Protein AF-T1G5B6-F1 (afdb_monomer_lite)

Foldseek 3Di:
DKDKDADPDADPVGFGIKMKDFDDDPCQVFWQWKWKQADPVDDVNTDIGGGPRRMDIDTHDFKDWIWIWTDTPDPPPDDIDIDTDIDGD

Radius of gyration: 14.27 Å; chains: 1; bounding box: 37×20×42 Å

Sequence (89 aa):
GHKAAVRSLPTKEGCTHDWIVYVRTDQDQFVEKVEFNLHPSFKKPRRVVKSAPFQVVECGYGGFRMSIVVHFRVNNQRQPVPFDYYLFL

Secondary structure (DSSP, 8-state):
-EEEEE-SS--TT---EEEEEEE--S-GGGEEEEEEE--TTSSS-EEEE-SSSEEEEEEESS-EEEEEEEEE-SSS-SPPEEEEEEE--

pLDDT: mean 95.2, std 7.22, range [58.81, 98.81]

Structure (mmCIF, N/CA/C/O backbone):
data_AF-T1G5B6-F1
#
_entry.id   AF-T1G5B6-F1
#
loop_
_atom_site.group_PDB
_atom_site.id
_atom_site.type_symbol
_atom_site.label_atom_id
_atom_site.label_alt_id
_atom_site.label_comp_id
_atom_site.label_asym_id
_atom_site.label_entity_id
_atom_site.label_seq_id
_atom_site.pdbx_PDB_ins_code
_atom_site.Cartn_x
_atom_site.Cartn_y
_atom_site.Cartn_z
_atom_site.occupancy
_atom_site.B_iso_or_equiv
_atom_site.auth_seq_id
_atom_site.auth_comp_id
_atom_site.auth_asym_id
_atom_site.auth_atom_id
_atom_site.pdbx_PDB_model_num
ATOM 1 N N . GLY A 1 1 ? -5.128 -4.181 -3.802 1.00 97.38 1 GLY A N 1
ATOM 2 C CA . GLY A 1 1 ? -4.852 -4.388 -5.239 1.00 97.38 1 GLY A CA 1
ATOM 3 C C . GLY A 1 1 ? -3.564 -3.683 -5.614 1.00 97.38 1 GLY A C 1
ATOM 4 O O . GLY A 1 1 ? -3.098 -2.870 -4.825 1.00 97.38 1 GLY A O 1
ATOM 5 N N . HIS A 1 2 ? -2.996 -3.956 -6.788 1.00 98.75 2 HIS A N 1
ATOM 6 C CA . HIS A 1 2 ? -1.839 -3.213 -7.292 1.00 98.75 2 HIS A CA 1
ATOM 7 C C . HIS A 1 2 ? -1.914 -3.010 -8.810 1.00 98.75 2 HIS A C 1
ATOM 9 O O . HIS A 1 2 ? -2.751 -3.609 -9.484 1.00 98.75 2 HIS A O 1
ATOM 15 N N . LYS A 1 3 ? -1.068 -2.119 -9.326 1.00 98.56 3 LYS A N 1
ATOM 16 C CA . LYS A 1 3 ? -0.711 -2.008 -10.744 1.00 98.56 3 LYS A CA 1
ATOM 17 C C . LYS A 1 3 ? 0.811 -1.972 -10.841 1.00 98.56 3 LYS A C 1
ATOM 19 O O . LYS A 1 3 ? 1.444 -1.372 -9.974 1.00 98.56 3 LYS A O 1
ATOM 24 N N . ALA A 1 4 ? 1.361 -2.559 -11.891 1.00 98.38 4 ALA A N 1
ATOM 25 C CA . ALA A 1 4 ? 2.773 -2.483 -12.235 1.00 98.38 4 ALA A CA 1
ATOM 26 C C . ALA A 1 4 ? 2.906 -2.120 -13.719 1.00 98.38 4 ALA A C 1
ATOM 28 O O . ALA A 1 4 ? 2.023 -2.431 -14.520 1.00 98.38 4 ALA A O 1
ATOM 29 N N . ALA A 1 5 ? 3.976 -1.416 -14.067 1.00 98.25 5 ALA A N 1
ATOM 30 C CA . ALA A 1 5 ? 4.305 -1.052 -15.433 1.00 98.25 5 ALA A CA 1
ATOM 31 C C . ALA A 1 5 ? 5.803 -1.239 -15.667 1.00 98.25 5 ALA A C 1
ATOM 33 O O . ALA A 1 5 ? 6.625 -0.776 -14.874 1.00 98.25 5 ALA A O 1
ATOM 34 N N . VAL A 1 6 ? 6.143 -1.895 -16.775 1.00 98.12 6 VAL A N 1
ATOM 35 C CA . VAL A 1 6 ? 7.527 -2.038 -17.231 1.00 98.12 6 VAL A CA 1
ATOM 36 C C . VAL A 1 6 ? 8.062 -0.660 -17.616 1.00 98.12 6 VAL A C 1
ATOM 38 O O . VAL A 1 6 ? 7.416 0.090 -18.350 1.00 98.12 6 VAL A O 1
ATOM 41 N N . ARG A 1 7 ? 9.255 -0.325 -17.134 1.00 97.00 7 ARG A N 1
ATOM 42 C CA . ARG A 1 7 ? 9.957 0.902 -17.514 1.00 97.00 7 ARG A CA 1
ATOM 43 C C . ARG A 1 7 ? 10.630 0.713 -18.870 1.00 97.00 7 ARG A C 1
ATOM 45 O O . ARG A 1 7 ? 11.180 -0.346 -19.151 1.00 97.00 7 ARG A O 1
ATOM 52 N N . SER A 1 8 ? 10.665 1.767 -19.683 1.00 97.00 8 SER A N 1
ATOM 53 C CA . SER A 1 8 ? 11.421 1.754 -20.945 1.00 97.00 8 SER A CA 1
ATOM 54 C C . SER A 1 8 ? 12.928 1.597 -20.723 1.00 97.00 8 SER A C 1
ATOM 56 O O . SER A 1 8 ? 13.607 0.972 -21.532 1.00 97.00 8 SER A O 1
ATOM 58 N N . LEU A 1 9 ? 13.443 2.148 -19.619 1.00 96.25 9 LEU A N 1
ATOM 59 C CA . LEU A 1 9 ? 14.826 2.003 -19.176 1.00 96.25 9 LEU A CA 1
ATOM 60 C C . LEU A 1 9 ? 14.874 1.725 -17.665 1.00 96.25 9 LEU A C 1
ATOM 62 O O . LEU A 1 9 ? 14.179 2.413 -16.897 1.00 96.25 9 LEU A O 1
ATOM 66 N N . PRO A 1 10 ? 15.709 0.769 -17.215 1.00 96.19 10 PRO A N 1
ATOM 67 C CA . PRO A 1 10 ? 15.935 0.552 -15.795 1.00 96.19 10 PRO A CA 1
ATOM 68 C C . PRO A 1 10 ? 16.511 1.793 -15.099 1.00 96.19 10 PRO A C 1
ATOM 70 O O . PRO A 1 10 ? 17.191 2.611 -15.723 1.00 96.19 10 PRO A O 1
ATOM 73 N N . THR A 1 11 ? 16.265 1.946 -13.795 1.00 95.31 11 THR A N 1
ATOM 74 C CA . THR A 1 11 ? 16.953 2.98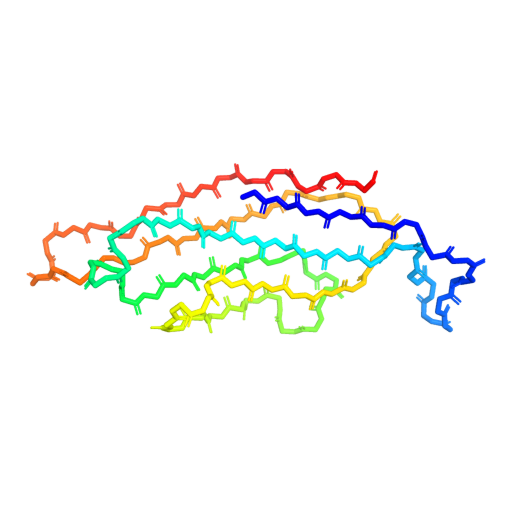2 -13.001 1.00 95.31 11 THR A CA 1
ATOM 75 C C . THR A 1 11 ? 18.430 2.625 -12.793 1.00 95.31 11 THR A C 1
ATOM 77 O O . THR A 1 11 ? 18.847 1.495 -13.048 1.00 95.31 11 THR A O 1
ATOM 80 N N . LYS A 1 12 ? 19.236 3.567 -12.279 1.00 95.31 12 LYS A N 1
ATOM 81 C CA . LYS A 1 12 ? 20.650 3.306 -11.940 1.00 95.31 12 LYS A CA 1
ATOM 82 C C . LYS A 1 12 ? 20.799 2.206 -10.884 1.00 95.31 12 LYS A C 1
ATOM 84 O O . LYS A 1 12 ? 21.789 1.488 -10.870 1.00 95.31 12 LYS A O 1
ATOM 89 N N . GLU A 1 13 ? 19.796 2.073 -10.027 1.00 92.50 13 GLU A N 1
ATOM 90 C CA . GLU A 1 13 ? 19.685 1.074 -8.967 1.00 92.50 13 GLU A CA 1
ATOM 91 C C . GLU A 1 13 ? 19.088 -0.256 -9.468 1.00 92.50 13 GLU A C 1
ATOM 93 O O . GLU A 1 13 ? 18.915 -1.182 -8.680 1.00 92.50 13 GLU A O 1
ATOM 98 N N . GLY A 1 14 ? 18.766 -0.359 -10.763 1.00 94.56 14 GLY A N 1
ATOM 99 C CA . GLY A 1 14 ? 18.283 -1.585 -11.398 1.00 94.56 14 GLY A CA 1
ATOM 100 C C . GLY A 1 14 ? 16.771 -1.819 -11.322 1.00 94.56 14 GLY A C 1
ATOM 101 O O . GLY A 1 14 ? 16.323 -2.915 -11.645 1.00 94.56 14 GLY A O 1
ATOM 102 N N . CYS A 1 15 ? 15.959 -0.831 -10.927 1.00 96.31 15 CYS A N 1
ATOM 103 C CA . CYS A 1 15 ? 14.500 -0.976 -10.971 1.00 96.31 15 CYS A CA 1
ATOM 104 C C . CYS A 1 15 ? 14.013 -1.114 -12.418 1.00 96.31 15 CYS A C 1
ATOM 106 O O . CYS A 1 15 ? 14.271 -0.228 -13.232 1.00 96.31 15 CYS A O 1
ATOM 108 N N . THR A 1 16 ? 13.259 -2.173 -12.720 1.00 98.06 16 THR A N 1
ATOM 109 C CA . THR A 1 16 ? 12.709 -2.446 -14.060 1.00 98.06 16 THR A CA 1
ATOM 110 C C . THR A 1 16 ? 11.219 -2.134 -14.176 1.00 98.06 16 THR A C 1
ATOM 112 O O . THR A 1 16 ? 10.733 -1.927 -15.283 1.00 98.06 16 THR A O 1
ATOM 115 N N . HIS A 1 17 ? 10.502 -2.053 -13.054 1.00 98.50 17 HIS A N 1
ATOM 116 C CA . HIS A 1 17 ? 9.074 -1.754 -13.005 1.00 98.50 17 HIS A CA 1
ATOM 117 C C . HIS A 1 17 ? 8.792 -0.613 -12.034 1.00 98.50 17 HIS A C 1
ATOM 119 O O . HIS A 1 17 ? 9.405 -0.538 -10.966 1.00 98.50 17 HIS A O 1
ATOM 125 N N . ASP A 1 18 ? 7.817 0.219 -12.383 1.00 98.38 18 ASP A N 1
ATOM 126 C CA . ASP A 1 18 ? 7.136 1.104 -11.442 1.00 98.38 18 ASP A CA 1
ATOM 127 C C . ASP A 1 18 ? 5.844 0.430 -10.995 1.00 98.38 18 ASP A C 1
ATOM 129 O O . ASP A 1 18 ? 5.113 -0.135 -11.814 1.00 98.38 18 ASP A O 1
ATOM 133 N N . TRP A 1 19 ? 5.538 0.482 -9.704 1.00 98.56 19 TRP A N 1
ATOM 134 C CA . TRP A 1 19 ? 4.342 -0.149 -9.169 1.00 98.56 19 TRP A CA 1
ATOM 135 C C . TRP A 1 19 ? 3.650 0.712 -8.120 1.00 98.56 19 TRP A C 1
ATOM 137 O O . TRP A 1 19 ? 4.239 1.554 -7.442 1.00 98.56 19 TRP A O 1
ATOM 147 N N . ILE A 1 20 ? 2.348 0.477 -7.989 1.00 98.75 20 ILE A N 1
ATOM 148 C CA . ILE A 1 20 ? 1.494 1.058 -6.961 1.00 98.75 20 ILE A CA 1
ATOM 149 C C . ILE A 1 20 ? 0.655 -0.043 -6.330 1.00 98.75 20 ILE A C 1
ATOM 151 O O . ILE A 1 20 ? -0.090 -0.729 -7.025 1.00 98.75 20 ILE A O 1
ATOM 155 N N . VAL A 1 21 ? 0.725 -0.178 -5.008 1.00 98.81 21 VAL A N 1
ATOM 156 C CA . VAL A 1 21 ? -0.166 -1.040 -4.217 1.00 98.81 21 VAL A CA 1
ATOM 157 C C . VAL A 1 21 ? -1.113 -0.171 -3.405 1.00 98.81 21 VAL A C 1
ATOM 159 O O . VAL A 1 21 ? -0.727 0.891 -2.918 1.00 98.81 21 VAL A O 1
ATOM 162 N N . TYR A 1 22 ? -2.368 -0.593 -3.280 1.00 98.56 22 TYR A N 1
ATOM 163 C CA . TYR A 1 22 ? -3.401 0.180 -2.604 1.00 98.56 22 TYR A CA 1
ATOM 164 C C . TYR A 1 22 ? -4.451 -0.693 -1.918 1.00 98.56 22 TYR A C 1
ATOM 166 O O . TYR A 1 22 ? -4.815 -1.777 -2.392 1.00 98.56 22 TYR A O 1
ATOM 174 N N . VAL A 1 23 ? -4.993 -0.153 -0.831 1.00 98.38 23 VAL A N 1
ATOM 175 C CA . VAL A 1 23 ? -6.247 -0.577 -0.204 1.00 98.38 23 VAL A CA 1
ATOM 176 C C . VAL A 1 23 ? -7.293 0.489 -0.525 1.00 98.38 23 VAL A C 1
ATOM 178 O O . VAL A 1 23 ? -7.022 1.682 -0.412 1.00 98.38 23 VAL A O 1
ATOM 181 N N . ARG A 1 24 ? -8.472 0.068 -0.984 1.00 96.88 24 ARG A N 1
ATOM 182 C CA . ARG A 1 24 ? -9.600 0.953 -1.303 1.00 96.88 24 ARG A CA 1
ATOM 183 C C . ARG A 1 24 ? -10.866 0.386 -0.685 1.00 96.88 24 ARG A C 1
ATOM 185 O O . ARG A 1 24 ? -11.056 -0.827 -0.699 1.00 96.88 24 ARG A O 1
ATOM 192 N N . THR A 1 25 ? -11.713 1.269 -0.186 1.00 94.31 25 THR A N 1
ATOM 193 C CA . THR A 1 25 ? -13.048 0.976 0.329 1.00 94.31 25 THR A CA 1
ATOM 194 C C . THR A 1 25 ? -13.925 2.207 0.100 1.00 94.31 25 THR A C 1
ATOM 196 O O . THR A 1 25 ? -13.426 3.308 -0.102 1.00 94.31 25 THR A O 1
ATOM 199 N N . ASP A 1 26 ? -15.233 2.008 0.091 1.00 95.12 26 ASP A N 1
ATOM 200 C CA . ASP A 1 26 ? -16.268 3.037 0.165 1.00 95.12 26 ASP A CA 1
ATOM 201 C C . ASP A 1 26 ? -16.472 3.580 1.595 1.00 95.12 26 ASP A C 1
ATOM 203 O O . ASP A 1 26 ? -17.226 4.528 1.797 1.00 95.12 26 ASP A O 1
ATOM 207 N N . GLN A 1 27 ? -15.798 2.997 2.592 1.00 92.94 27 GLN A N 1
ATOM 208 C CA . GLN A 1 27 ? -15.981 3.300 4.009 1.00 92.94 27 GLN A CA 1
ATOM 209 C C . GLN A 1 27 ? -14.687 3.751 4.710 1.00 92.94 27 GLN A C 1
ATOM 211 O O . GLN A 1 27 ? -14.370 3.311 5.821 1.00 92.94 27 GLN A O 1
ATOM 216 N N . ASP A 1 28 ? -13.927 4.651 4.080 1.00 93.88 28 ASP A N 1
ATOM 217 C CA . ASP A 1 28 ? -12.632 5.135 4.586 1.00 93.88 28 ASP A CA 1
ATOM 218 C C . ASP A 1 28 ? -12.710 5.715 6.013 1.00 93.88 28 ASP A C 1
ATOM 220 O O . ASP A 1 28 ? -11.742 5.632 6.771 1.00 93.88 28 ASP A O 1
ATOM 224 N N . GLN A 1 29 ? -13.867 6.248 6.429 1.00 92.75 29 GLN A N 1
ATOM 225 C CA . GLN A 1 29 ? -14.089 6.755 7.789 1.00 92.75 29 GLN A CA 1
ATOM 226 C C . GLN A 1 29 ? -13.909 5.694 8.882 1.00 92.75 29 GLN A C 1
ATOM 228 O O . GLN A 1 29 ? -13.638 6.053 10.027 1.00 92.75 29 GLN A O 1
ATOM 233 N N . PHE A 1 30 ? -14.044 4.404 8.555 1.00 92.25 30 PHE A N 1
ATOM 234 C CA . PHE A 1 30 ? -13.813 3.315 9.504 1.00 92.25 30 PHE A CA 1
ATOM 235 C C . PHE A 1 30 ? -12.358 2.854 9.539 1.00 92.25 30 PHE A C 1
ATOM 237 O O . PHE A 1 30 ? -12.019 2.037 10.390 1.00 92.25 30 PHE A O 1
ATOM 244 N N . VAL A 1 31 ? -11.481 3.371 8.676 1.00 94.69 31 VAL A N 1
ATOM 245 C CA . VAL A 1 31 ? -10.062 3.004 8.634 1.00 94.69 31 VAL A CA 1
ATOM 246 C C . VAL A 1 3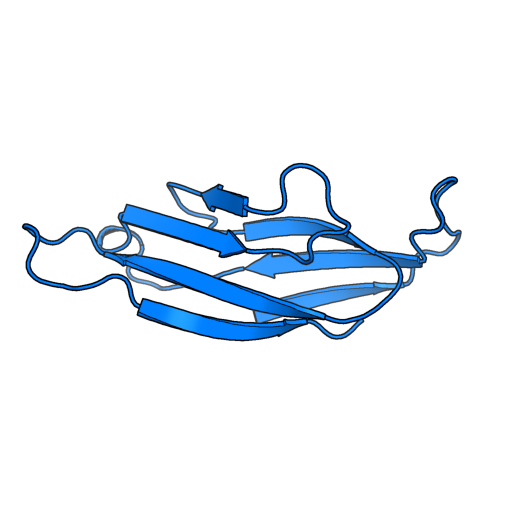1 ? -9.233 4.063 9.372 1.00 94.69 31 VAL A C 1
ATOM 248 O O . VAL A 1 31 ? -9.270 5.257 9.074 1.00 94.69 31 VAL A O 1
ATOM 251 N N . GLU A 1 32 ? -8.496 3.642 10.399 1.00 95.38 32 GLU A N 1
ATOM 252 C CA . GLU A 1 32 ? -7.561 4.498 11.142 1.00 95.38 32 GLU A CA 1
ATOM 253 C C . GLU A 1 32 ? -6.274 4.693 10.340 1.00 95.38 32 GLU A C 1
ATOM 255 O O . GLU A 1 32 ? -5.767 5.805 10.220 1.00 95.38 32 GLU A O 1
ATOM 260 N N . LYS A 1 33 ? -5.730 3.593 9.815 1.00 97.31 33 LYS A N 1
ATOM 261 C CA . LYS A 1 33 ? -4.509 3.560 9.010 1.00 97.31 33 LYS A CA 1
ATOM 262 C C . LYS A 1 33 ? -4.358 2.207 8.326 1.00 97.31 33 LYS A C 1
ATOM 264 O O . LYS A 1 33 ? -4.905 1.201 8.780 1.00 97.31 33 LYS A O 1
ATOM 269 N N . VAL A 1 34 ? -3.537 2.183 7.288 1.00 98.50 34 VAL A N 1
ATOM 270 C CA . VAL A 1 34 ? -3.063 0.965 6.636 1.00 98.50 34 VAL A CA 1
ATOM 271 C C . VAL A 1 34 ? -1.546 0.920 6.731 1.00 98.50 34 VAL A C 1
ATOM 273 O O . VAL A 1 34 ? -0.862 1.901 6.435 1.00 98.50 34 VAL A O 1
ATOM 276 N N . GLU A 1 35 ? -1.018 -0.215 7.164 1.00 98.62 35 GLU A N 1
ATOM 277 C CA . GLU A 1 35 ? 0.409 -0.500 7.200 1.00 98.62 35 GLU A CA 1
ATOM 278 C C . GLU A 1 35 ? 0.769 -1.470 6.075 1.00 98.62 35 GLU A C 1
ATOM 280 O O . GLU A 1 35 ? 0.205 -2.554 5.985 1.00 98.62 35 GLU A O 1
ATOM 285 N N . PHE A 1 36 ? 1.718 -1.088 5.228 1.00 98.81 36 PHE A N 1
ATOM 286 C CA . PHE A 1 36 ? 2.298 -1.927 4.187 1.00 98.81 36 PHE A CA 1
ATOM 287 C C . PHE A 1 36 ? 3.703 -2.332 4.629 1.00 98.81 36 PHE A C 1
ATOM 289 O O . PHE A 1 36 ? 4.590 -1.481 4.740 1.00 98.81 36 PHE A O 1
ATOM 296 N N . ASN A 1 37 ? 3.908 -3.620 4.882 1.00 98.62 37 ASN A N 1
ATOM 297 C CA . ASN A 1 37 ? 5.202 -4.185 5.249 1.00 98.62 37 ASN A CA 1
ATOM 298 C C . ASN A 1 37 ? 5.892 -4.743 4.007 1.00 98.62 37 ASN A C 1
ATOM 300 O O . ASN A 1 37 ? 5.718 -5.910 3.658 1.00 98.62 37 ASN A O 1
ATOM 304 N N . LEU A 1 38 ? 6.639 -3.876 3.323 1.00 98.62 38 LEU A N 1
ATOM 305 C CA . LEU A 1 38 ? 7.370 -4.204 2.103 1.00 98.62 38 LEU A CA 1
ATOM 306 C C . LEU A 1 38 ? 8.514 -5.194 2.370 1.00 98.62 38 LEU A C 1
ATOM 308 O O . LEU A 1 38 ? 8.915 -5.421 3.512 1.00 98.62 38 LEU A O 1
ATOM 312 N N . HIS A 1 39 ? 9.090 -5.741 1.297 1.00 98.00 39 HIS A N 1
ATOM 313 C CA . HIS A 1 39 ? 10.280 -6.585 1.397 1.00 98.00 39 HIS A CA 1
ATOM 314 C C . HIS A 1 39 ? 11.450 -5.839 2.092 1.00 98.00 39 HIS A C 1
ATOM 316 O O . HIS A 1 39 ? 11.628 -4.639 1.859 1.00 98.00 39 HIS A O 1
ATOM 322 N N . PRO A 1 40 ? 12.296 -6.505 2.904 1.00 97.38 40 PRO A N 1
ATOM 323 C CA . PRO A 1 40 ? 13.383 -5.848 3.645 1.00 97.38 40 PRO A CA 1
ATOM 324 C C . PRO A 1 40 ? 14.427 -5.111 2.792 1.00 97.38 40 PRO A C 1
ATOM 326 O O . PRO A 1 40 ? 15.162 -4.280 3.317 1.00 97.38 40 PRO A O 1
ATOM 329 N N . SER A 1 41 ? 14.494 -5.382 1.484 1.00 96.19 41 SER A N 1
ATOM 330 C CA . SER A 1 41 ? 15.370 -4.654 0.553 1.00 96.19 41 SER A CA 1
ATOM 331 C C . SER A 1 41 ? 14.970 -3.187 0.355 1.00 96.19 41 SER A C 1
ATOM 333 O O . SER A 1 41 ? 15.788 -2.387 -0.095 1.00 96.19 41 SER A O 1
ATOM 335 N N . PHE A 1 42 ? 13.724 -2.816 0.662 1.00 97.50 42 PHE A N 1
ATOM 336 C CA . PHE A 1 42 ? 13.263 -1.436 0.553 1.00 97.50 42 PHE A CA 1
ATOM 337 C C . PHE A 1 42 ? 13.733 -0.604 1.745 1.00 97.50 42 PHE A C 1
ATOM 339 O O . PHE A 1 42 ? 13.653 -1.021 2.901 1.00 97.50 42 PHE A O 1
ATOM 346 N N . LYS A 1 43 ? 14.140 0.643 1.486 1.00 96.12 43 LYS A N 1
ATOM 347 C CA . LYS A 1 43 ? 14.395 1.607 2.564 1.00 96.12 43 LYS A CA 1
ATOM 348 C C . LYS A 1 43 ? 13.097 1.865 3.325 1.00 96.12 43 LYS A C 1
ATOM 350 O O . LYS A 1 43 ? 12.075 2.183 2.714 1.00 96.12 43 LYS A O 1
ATOM 355 N N . LYS A 1 44 ? 13.158 1.781 4.660 1.00 97.31 44 LYS A N 1
ATOM 356 C CA . LYS A 1 44 ? 11.996 1.930 5.557 1.00 97.31 44 LYS A CA 1
ATOM 357 C C . LYS A 1 44 ? 10.841 1.019 5.095 1.00 97.31 44 LYS A C 1
ATOM 359 O O . LYS A 1 44 ? 9.827 1.532 4.625 1.00 97.31 44 LYS A O 1
ATOM 364 N N . PRO A 1 45 ? 10.994 -0.315 5.171 1.00 98.12 45 PRO A N 1
ATOM 365 C CA . PRO A 1 45 ? 10.064 -1.257 4.540 1.00 98.12 45 PRO A CA 1
ATOM 366 C C . PRO A 1 45 ? 8.658 -1.214 5.153 1.00 98.12 45 PRO A C 1
ATOM 368 O O . PRO A 1 45 ? 7.682 -1.503 4.472 1.00 98.12 45 PRO A O 1
ATOM 371 N N . ARG A 1 46 ? 8.529 -0.773 6.408 1.00 98.44 46 ARG A N 1
ATOM 372 C CA . ARG A 1 46 ? 7.241 -0.507 7.054 1.00 98.44 46 ARG A CA 1
ATOM 373 C C . ARG A 1 46 ? 6.712 0.878 6.667 1.00 98.44 46 ARG A C 1
ATOM 375 O O . ARG A 1 46 ? 7.228 1.896 7.136 1.00 98.44 46 ARG A O 1
ATOM 382 N N . ARG A 1 47 ? 5.667 0.927 5.837 1.00 98.56 47 ARG A N 1
ATOM 383 C CA . ARG A 1 47 ? 5.010 2.161 5.364 1.00 98.56 47 ARG A CA 1
ATOM 384 C C . ARG A 1 47 ? 3.623 2.285 5.989 1.00 98.56 47 ARG A C 1
ATOM 386 O O . ARG A 1 47 ? 2.783 1.421 5.784 1.00 98.56 47 ARG A O 1
ATOM 393 N N . VAL A 1 48 ? 3.363 3.359 6.731 1.00 98.56 48 VAL A N 1
ATOM 394 C CA . VAL A 1 48 ? 2.069 3.585 7.398 1.00 98.56 48 VAL A CA 1
ATOM 395 C C . VAL A 1 48 ? 1.355 4.768 6.753 1.00 98.56 48 VAL A C 1
ATOM 397 O O . VAL A 1 48 ? 1.895 5.872 6.733 1.00 98.56 48 VAL A O 1
ATOM 400 N N . VAL A 1 49 ? 0.131 4.549 6.277 1.00 98.50 49 VAL A N 1
ATOM 401 C CA . VAL A 1 49 ? -0.716 5.560 5.635 1.00 98.50 49 VAL A CA 1
ATOM 402 C C . VAL A 1 49 ? -1.965 5.771 6.489 1.00 98.50 49 VAL A C 1
ATOM 404 O O . VAL A 1 49 ? -2.742 4.843 6.687 1.00 98.50 49 VAL A O 1
ATOM 407 N N . LYS A 1 50 ? -2.142 6.975 7.045 1.00 97.38 50 LYS A N 1
ATOM 408 C CA . LYS A 1 50 ? -3.181 7.279 8.056 1.00 97.38 50 LYS A CA 1
ATOM 409 C C . LYS A 1 50 ? -4.503 7.798 7.480 1.00 97.38 50 LYS A C 1
ATOM 411 O O . LYS A 1 50 ? -5.473 7.967 8.208 1.00 97.38 50 LYS A O 1
ATOM 416 N N . SER A 1 51 ? -4.545 8.085 6.187 1.00 96.31 51 SER A N 1
ATOM 417 C CA . SER A 1 51 ? -5.741 8.584 5.514 1.00 96.31 51 SER A CA 1
ATOM 418 C C . SER A 1 51 ? -5.744 8.148 4.061 1.00 96.31 51 SER A C 1
ATOM 420 O O . SER A 1 51 ? -4.681 7.939 3.474 1.00 96.31 51 SER A O 1
ATOM 422 N N . ALA A 1 52 ? -6.933 8.045 3.475 1.00 96.12 52 ALA A N 1
ATOM 423 C CA . ALA A 1 52 ? -7.063 7.797 2.053 1.00 96.12 52 ALA A CA 1
ATOM 424 C C . ALA A 1 52 ? -6.360 8.903 1.227 1.00 96.12 52 ALA A C 1
ATOM 426 O O . ALA A 1 52 ? -6.334 10.060 1.659 1.00 96.12 52 ALA A O 1
ATOM 427 N N . PRO A 1 53 ? -5.793 8.571 0.051 1.00 97.81 53 PRO A N 1
ATOM 428 C CA . PRO A 1 53 ? -5.706 7.229 -0.526 1.00 97.81 53 PRO A CA 1
ATOM 429 C C . PRO A 1 53 ? -4.652 6.355 0.178 1.00 97.81 53 PRO A C 1
ATOM 431 O O . PRO A 1 53 ? -3.482 6.722 0.280 1.00 97.81 53 PRO A O 1
ATOM 434 N N . PHE A 1 54 ? -5.051 5.157 0.621 1.00 98.56 54 PHE A N 1
ATOM 435 C CA . PHE A 1 54 ? -4.150 4.205 1.274 1.00 98.56 54 PHE A CA 1
ATOM 436 C C . PHE A 1 54 ? -3.308 3.470 0.232 1.00 98.56 54 PHE A C 1
ATOM 438 O O . PHE A 1 54 ? -3.683 2.395 -0.240 1.00 98.56 54 PHE A O 1
ATOM 445 N N . GLN A 1 55 ? -2.183 4.066 -0.161 1.00 98.62 55 GLN A N 1
ATOM 446 C CA . GLN A 1 55 ? -1.346 3.535 -1.232 1.00 98.62 55 GLN A CA 1
ATOM 447 C C . GLN A 1 55 ? 0.147 3.776 -1.012 1.00 98.62 55 GLN A C 1
ATOM 449 O O . GLN A 1 55 ? 0.551 4.730 -0.347 1.00 98.62 55 GLN A O 1
ATOM 454 N N . VAL A 1 56 ? 0.961 2.924 -1.630 1.00 98.69 56 VAL A N 1
ATOM 455 C CA . VAL A 1 56 ? 2.416 3.070 -1.727 1.00 98.69 56 VAL A CA 1
ATOM 456 C C . VAL A 1 56 ? 2.808 2.975 -3.195 1.00 98.69 56 VAL A C 1
ATOM 458 O O . VAL A 1 56 ? 2.348 2.076 -3.898 1.00 98.69 56 VAL A O 1
ATOM 461 N N . VAL 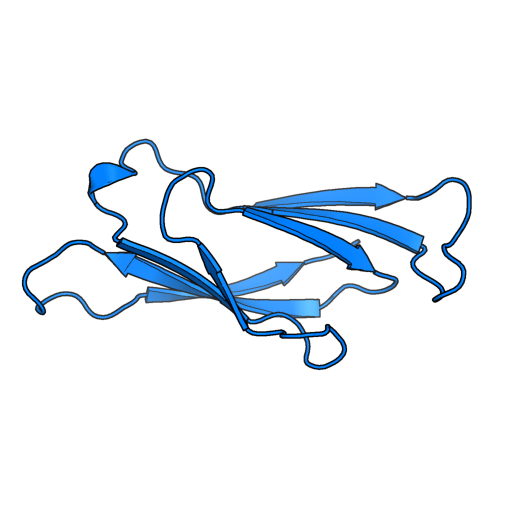A 1 57 ? 3.651 3.909 -3.634 1.00 98.44 57 VAL A N 1
ATOM 462 C CA . VAL A 1 57 ? 4.257 3.945 -4.971 1.00 98.44 57 VAL A CA 1
ATOM 463 C C . VAL A 1 57 ? 5.757 3.740 -4.810 1.00 98.44 57 VAL A C 1
ATOM 465 O O . VAL A 1 57 ? 6.366 4.378 -3.951 1.00 98.44 57 VAL A O 1
ATOM 468 N N . GLU A 1 58 ? 6.332 2.849 -5.606 1.00 98.19 58 GLU A N 1
ATOM 469 C CA . GLU A 1 58 ? 7.745 2.462 -5.553 1.00 98.19 58 GLU A CA 1
ATOM 470 C C . GLU A 1 58 ? 8.192 1.888 -6.904 1.00 98.19 58 GLU A C 1
ATOM 472 O O . GLU A 1 58 ? 7.375 1.664 -7.801 1.00 98.19 58 GLU A O 1
ATOM 477 N N . CYS A 1 59 ? 9.492 1.624 -7.031 1.00 97.94 59 CYS A N 1
ATOM 478 C CA . CYS A 1 59 ? 10.047 0.863 -8.147 1.00 97.94 59 CYS A CA 1
ATOM 479 C C . CYS A 1 59 ? 10.676 -0.449 -7.670 1.00 97.94 59 CYS A C 1
ATOM 481 O O . CYS A 1 59 ? 11.047 -0.601 -6.507 1.00 97.94 59 CYS A O 1
ATOM 483 N N . GLY A 1 60 ? 10.782 -1.439 -8.551 1.00 97.19 60 GLY A N 1
ATOM 484 C CA . GLY A 1 60 ? 11.391 -2.721 -8.210 1.00 97.19 60 GLY A CA 1
ATOM 485 C C . GLY A 1 60 ? 11.738 -3.560 -9.428 1.00 97.19 60 GLY A C 1
ATOM 486 O O . GLY A 1 60 ? 11.450 -3.183 -10.562 1.00 97.19 60 GLY A O 1
ATOM 487 N N . TYR A 1 61 ? 12.386 -4.695 -9.184 1.00 96.38 61 TYR A N 1
ATOM 488 C CA . TYR A 1 61 ? 12.813 -5.627 -10.231 1.00 96.38 61 TYR A CA 1
ATOM 489 C C . TYR A 1 61 ? 12.218 -7.035 -10.097 1.00 96.38 61 TYR A C 1
ATOM 491 O O . TYR A 1 61 ? 12.340 -7.827 -11.026 1.00 96.38 61 TYR A O 1
ATOM 499 N N . GLY A 1 62 ? 11.583 -7.359 -8.966 1.00 96.00 62 GLY A N 1
ATOM 500 C CA . GLY A 1 62 ? 10.952 -8.656 -8.730 1.00 96.00 62 GLY A CA 1
ATOM 501 C C . GLY A 1 62 ? 9.700 -8.551 -7.861 1.00 96.00 62 GLY A C 1
ATOM 502 O O . GLY A 1 62 ? 9.560 -7.620 -7.064 1.00 96.00 62 GLY A O 1
ATOM 503 N N . GLY A 1 63 ? 8.796 -9.517 -8.028 1.00 97.50 63 GLY A N 1
ATOM 504 C CA . GLY A 1 63 ? 7.611 -9.662 -7.186 1.00 97.50 63 GLY A CA 1
ATOM 505 C C . GLY A 1 63 ? 7.944 -10.192 -5.789 1.00 97.50 63 GLY A C 1
ATOM 506 O O . GLY A 1 63 ? 8.943 -10.884 -5.593 1.00 97.50 63 GLY A O 1
ATOM 507 N N . PHE A 1 64 ? 7.105 -9.882 -4.803 1.00 98.44 64 PHE A N 1
ATOM 508 C CA . PHE A 1 64 ? 7.316 -10.263 -3.404 1.00 98.44 64 PHE A CA 1
ATOM 509 C C . PHE A 1 64 ? 5.995 -10.362 -2.634 1.00 98.44 64 PHE A C 1
ATOM 511 O O . PHE A 1 64 ? 4.984 -9.769 -3.015 1.00 98.44 64 PHE A O 1
ATOM 518 N N . ARG A 1 65 ? 6.000 -11.117 -1.528 1.00 98.31 65 ARG A N 1
ATOM 519 C CA . ARG A 1 65 ? 4.899 -11.121 -0.554 1.00 98.31 65 ARG A CA 1
ATOM 520 C C . ARG A 1 65 ? 5.081 -9.989 0.449 1.00 98.31 65 ARG A C 1
ATOM 522 O O . ARG A 1 65 ? 6.196 -9.746 0.906 1.00 98.31 65 ARG A O 1
ATOM 529 N N . MET A 1 66 ? 3.989 -9.323 0.796 1.00 98.06 66 MET A N 1
ATOM 530 C CA . MET A 1 66 ? 3.945 -8.290 1.824 1.00 98.06 66 MET A CA 1
ATO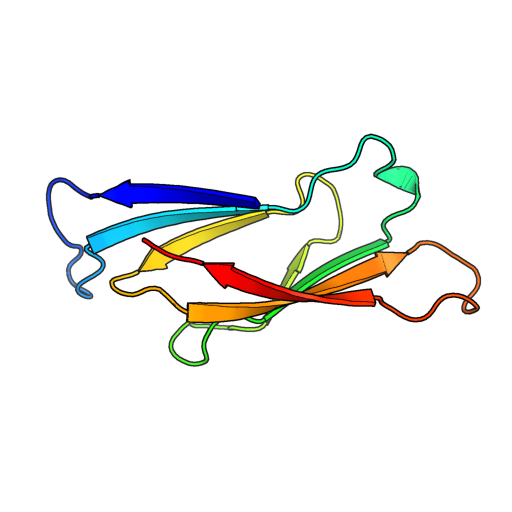M 531 C C . MET A 1 66 ? 2.756 -8.502 2.753 1.00 98.06 66 MET A C 1
ATOM 533 O O . MET A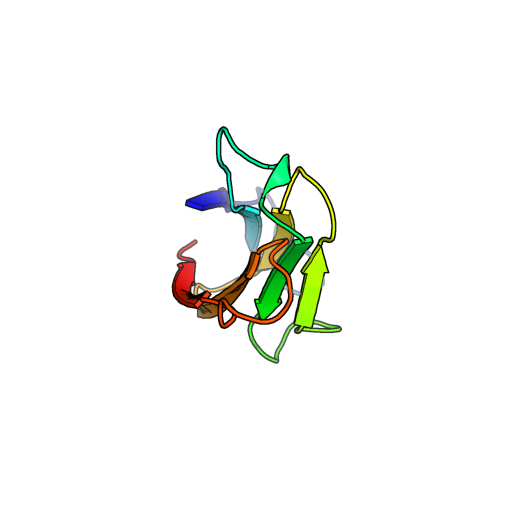 1 66 ? 1.681 -8.903 2.312 1.00 98.06 66 MET A O 1
ATOM 537 N N . SER A 1 67 ? 2.928 -8.156 4.027 1.00 98.44 67 SER A N 1
ATOM 538 C CA . SER A 1 67 ? 1.806 -8.058 4.961 1.00 98.44 67 SER A CA 1
ATOM 539 C C . SER A 1 67 ? 1.195 -6.660 4.875 1.00 98.44 67 SER A C 1
ATOM 541 O O . SER A 1 67 ? 1.894 -5.660 5.057 1.00 98.44 67 SER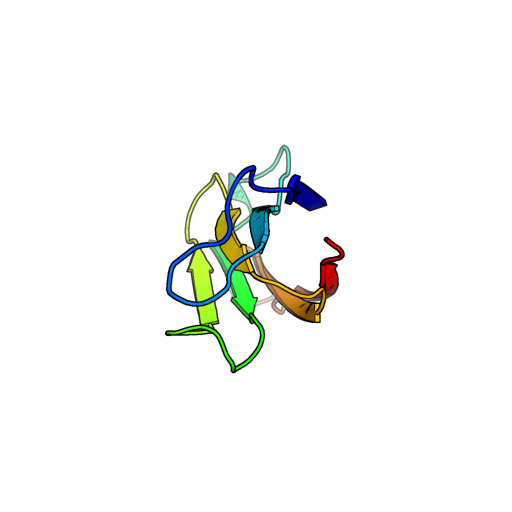 A O 1
ATOM 543 N N . ILE A 1 68 ? -0.103 -6.584 4.588 1.00 98.69 68 ILE A N 1
ATOM 544 C CA . ILE A 1 68 ? -0.892 -5.351 4.617 1.00 98.69 68 ILE A CA 1
ATOM 545 C C . ILE A 1 68 ? -1.810 -5.418 5.833 1.00 98.69 68 ILE A C 1
ATOM 547 O O . ILE A 1 68 ? -2.687 -6.273 5.891 1.00 98.69 68 ILE A O 1
ATOM 551 N N . VAL A 1 69 ? -1.628 -4.526 6.803 1.00 98.31 69 VAL A N 1
ATOM 552 C CA . VAL A 1 69 ? -2.412 -4.513 8.044 1.00 98.31 69 VAL A CA 1
ATOM 553 C C . VAL A 1 69 ? -3.369 -3.330 8.035 1.00 98.31 69 VAL A C 1
ATOM 555 O O . VAL A 1 69 ? -2.947 -2.174 7.973 1.00 98.31 69 VAL A O 1
ATOM 558 N N . VAL A 1 70 ? -4.668 -3.612 8.109 1.00 97.19 70 VAL A N 1
ATOM 559 C CA . VAL A 1 70 ? -5.718 -2.588 8.180 1.00 97.19 70 VAL A CA 1
ATOM 560 C C . VAL A 1 70 ? -6.121 -2.386 9.636 1.00 97.19 70 VAL A C 1
ATOM 562 O O . VAL A 1 70 ? -6.557 -3.320 10.309 1.00 97.19 70 VAL A O 1
ATOM 565 N N . HIS A 1 71 ? -5.984 -1.154 10.123 1.00 95.75 71 HIS A N 1
ATOM 566 C CA . HIS A 1 71 ? -6.433 -0.746 11.450 1.00 95.75 71 HIS A CA 1
ATOM 567 C C . HIS A 1 71 ? -7.767 -0.013 11.328 1.00 95.75 71 HIS A C 1
ATOM 569 O O . HIS A 1 71 ? -7.875 0.942 10.557 1.00 95.75 71 HIS A O 1
ATOM 575 N N . PHE A 1 72 ? -8.769 -0.430 12.100 1.00 92.75 72 PHE A N 1
ATOM 576 C CA . PHE A 1 72 ? -10.096 0.180 12.084 1.00 92.75 72 PHE A CA 1
ATOM 577 C C . PHE A 1 72 ? -10.268 1.191 13.221 1.00 92.75 72 PHE A C 1
ATOM 579 O O . PHE A 1 72 ? -9.813 0.956 14.338 1.00 92.75 72 PHE A O 1
ATOM 586 N N . ARG A 1 73 ? -10.987 2.287 12.957 1.00 87.81 73 ARG A N 1
ATOM 587 C CA . ARG A 1 73 ? -11.428 3.255 13.969 1.00 87.81 73 ARG A CA 1
ATOM 588 C C . ARG A 1 73 ? -12.552 2.635 14.797 1.00 87.81 73 ARG A C 1
ATOM 590 O O . ARG A 1 73 ? -13.726 2.793 14.484 1.00 87.81 73 ARG A O 1
ATOM 597 N N . VAL A 1 74 ? -12.194 1.883 15.829 1.00 79.38 74 VAL A N 1
ATOM 598 C CA . VAL A 1 74 ? -13.126 1.347 16.829 1.00 79.38 74 VAL A CA 1
ATOM 599 C C . VAL A 1 74 ? -12.469 1.489 18.199 1.00 79.38 74 VAL A C 1
ATOM 601 O O . VAL A 1 74 ? -11.246 1.446 18.285 1.00 79.38 74 VAL A O 1
ATOM 604 N N . ASN A 1 75 ? -13.266 1.643 19.258 1.00 64.25 75 ASN A N 1
ATOM 605 C CA . ASN A 1 75 ? -12.840 1.819 20.655 1.00 64.25 75 ASN A CA 1
ATOM 606 C C . ASN A 1 75 ? -12.075 0.594 21.220 1.00 64.25 75 ASN A C 1
ATOM 608 O O . ASN A 1 75 ? -12.551 -0.068 22.137 1.00 64.25 75 ASN A O 1
ATOM 612 N N . ASN A 1 76 ? -10.907 0.260 20.666 1.00 58.81 76 ASN A N 1
ATOM 613 C CA . ASN A 1 76 ? -9.999 -0.821 21.074 1.00 58.81 76 ASN A CA 1
ATOM 614 C C . ASN A 1 76 ? -10.538 -2.267 21.011 1.00 58.81 76 ASN A C 1
ATOM 616 O O . ASN A 1 76 ? -9.869 -3.176 21.491 1.00 58.81 76 ASN A O 1
ATOM 620 N N . GLN A 1 77 ? -11.705 -2.524 20.408 1.00 64.25 77 GLN A N 1
ATOM 621 C CA . GLN A 1 77 ? -12.293 -3.876 20.389 1.00 64.25 77 GLN A CA 1
ATOM 622 C C . GLN A 1 77 ? -11.969 -4.708 19.141 1.00 64.25 77 GLN A C 1
ATOM 624 O O . GLN A 1 77 ? -11.998 -5.935 19.205 1.00 64.25 77 GLN A O 1
ATOM 629 N N . ARG A 1 78 ? -11.663 -4.079 17.997 1.00 74.38 78 ARG A N 1
ATOM 630 C CA . ARG A 1 78 ? -11.301 -4.811 16.773 1.00 74.38 78 ARG A CA 1
ATOM 631 C C . ARG A 1 78 ? -9.791 -4.860 16.614 1.00 74.38 78 ARG A C 1
ATOM 633 O O . ARG A 1 78 ? -9.141 -3.821 16.535 1.00 74.38 78 ARG A O 1
ATOM 640 N N . GLN A 1 79 ? -9.252 -6.074 16.546 1.00 84.75 79 GLN A N 1
ATOM 641 C CA . GLN A 1 79 ? -7.842 -6.274 16.236 1.00 84.75 79 GLN A CA 1
ATOM 642 C C . GLN A 1 79 ? -7.543 -5.809 14.799 1.00 84.75 79 GLN A C 1
ATOM 644 O O . GLN A 1 79 ? -8.411 -5.932 13.927 1.00 84.75 79 GLN A O 1
ATOM 649 N N . PRO A 1 80 ? -6.338 -5.275 14.535 1.00 92.06 80 PRO A N 1
ATOM 650 C CA . PRO A 1 80 ? -5.893 -5.000 13.176 1.00 92.06 80 PRO A CA 1
ATOM 651 C C . PRO A 1 80 ? -5.931 -6.279 12.340 1.00 92.06 80 PRO A C 1
ATOM 653 O O . PRO A 1 80 ? -5.548 -7.344 12.823 1.00 92.06 80 PRO A O 1
ATOM 656 N N . VAL A 1 81 ? -6.381 -6.176 11.092 1.00 94.31 81 VAL A N 1
ATOM 657 C CA . VAL A 1 81 ? -6.538 -7.344 10.218 1.00 94.31 81 VAL A CA 1
ATOM 658 C C . VAL A 1 81 ? -5.357 -7.409 9.250 1.00 94.31 81 VAL A C 1
ATOM 660 O O . VAL A 1 81 ? -5.219 -6.499 8.425 1.00 94.31 81 VAL A O 1
ATOM 663 N N . PRO A 1 82 ? -4.497 -8.440 9.339 1.00 96.88 82 PRO A N 1
ATOM 664 C CA . PRO A 1 82 ? -3.421 -8.651 8.385 1.00 96.88 82 PRO A CA 1
ATOM 665 C C . PRO A 1 82 ? -3.930 -9.359 7.124 1.00 96.88 82 PRO A C 1
ATOM 667 O O . PRO A 1 82 ? -4.728 -10.293 7.188 1.00 96.88 82 PRO A O 1
ATOM 670 N N . PHE A 1 83 ? -3.396 -8.954 5.980 1.00 98.00 83 PHE A N 1
ATOM 671 C CA . PHE A 1 83 ? -3.574 -9.601 4.688 1.00 98.00 83 PHE A CA 1
ATOM 672 C C . PHE A 1 83 ? -2.198 -9.931 4.119 1.00 98.00 83 PHE A C 1
ATOM 674 O O . PHE A 1 83 ? -1.365 -9.037 3.970 1.00 98.00 83 PHE A O 1
ATOM 681 N N . ASP A 1 84 ? -1.961 -11.195 3.778 1.00 98.19 84 ASP A N 1
ATOM 682 C CA . ASP A 1 84 ? -0.789 -11.572 2.990 1.00 98.19 84 ASP A CA 1
ATOM 683 C C . ASP A 1 84 ? -1.074 -11.300 1.510 1.00 98.19 84 ASP A C 1
ATOM 685 O O . ASP A 1 84 ? -2.016 -11.845 0.929 1.00 98.19 84 ASP A O 1
ATOM 689 N N . TYR A 1 85 ? -0.293 -10.406 0.914 1.00 98.56 85 TYR A N 1
ATOM 690 C CA . TYR A 1 85 ? -0.497 -9.922 -0.440 1.00 98.56 85 TYR A CA 1
ATOM 691 C C . TYR A 1 85 ? 0.738 -10.188 -1.293 1.00 98.56 85 TYR A C 1
ATOM 693 O O . TYR A 1 85 ? 1.820 -9.677 -1.009 1.00 98.56 85 TYR A O 1
ATOM 701 N N . TYR A 1 86 ? 0.574 -10.948 -2.377 1.00 98.50 86 TYR A N 1
ATOM 702 C CA . TYR A 1 86 ? 1.626 -11.123 -3.372 1.00 98.50 86 TYR A CA 1
ATOM 703 C C . TYR A 1 86 ? 1.529 -10.034 -4.444 1.00 98.50 86 TYR A C 1
ATOM 705 O O . TYR A 1 86 ? 0.543 -9.955 -5.181 1.00 98.50 86 TYR A O 1
ATOM 713 N N . LEU A 1 87 ? 2.555 -9.190 -4.517 1.00 98.44 87 LEU A N 1
ATOM 714 C CA . LEU A 1 87 ? 2.748 -8.227 -5.593 1.00 98.44 87 LEU A CA 1
ATOM 715 C C . LEU A 1 87 ? 3.612 -8.892 -6.661 1.00 98.44 87 LEU A C 1
ATOM 717 O O . LEU A 1 87 ? 4.778 -9.190 -6.411 1.00 98.44 87 LEU A O 1
ATOM 721 N N . PHE A 1 88 ? 3.026 -9.133 -7.829 1.00 97.81 88 PHE A N 1
ATOM 722 C CA . PHE A 1 88 ? 3.742 -9.576 -9.021 1.00 97.81 88 PHE A CA 1
ATOM 723 C C . PHE A 1 88 ? 4.041 -8.360 -9.911 1.00 97.81 88 PHE A C 1
ATOM 725 O O . PHE A 1 88 ? 3.408 -7.316 -9.762 1.00 97.81 88 PHE A O 1
ATOM 732 N N . LEU A 1 89 ? 5.052 -8.467 -10.770 1.00 93.88 89 LEU A N 1
ATOM 733 C CA . LEU A 1 89 ? 5.465 -7.399 -11.683 1.00 93.88 89 LEU A CA 1
ATOM 734 C C . LEU A 1 89 ? 5.111 -7.760 -13.122 1.00 93.88 89 LEU A C 1
ATOM 736 O O . LEU A 1 89 ? 5.198 -8.969 -13.437 1.00 93.88 89 LEU A O 1
#

Organism: Helobdella robusta (NCBI:txid6412)

InterPro domains:
  IPR038704 YEATS superfamily [G3DSA:2.60.40.1970] (1-89)
  IPR052790 YEATS domain-containing [PTHR47827] (1-89)
  IPR055129 YEATS domain [PF03366] (15-89)
  IPR055129 YEATS domain [PS51037] (1-89)